Protein AF-A0A7C4QAQ0-F1 (afdb_monomer_lite)

pLDDT: mean 83.39, std 8.33, range [44.12, 93.44]

Radius of gyration: 30.89 Å; chains: 1; bounding box: 73×24×88 Å

Sequence (152 aa):
MPNNKNKKSVIIISFILIFLCVFLTFITRENKFFHIWYQALIIPIILLSVFISIKDIIIIIMVISGIVWAMGFMEKITNIYQLFFETIIIIISTISLGWYELSFKKEKEQIEIVIDYKKKQIEEIKNRIDNLNIESNLLLEEIKTIRKELTN

Structure (mmCIF, N/CA/C/O backbone):
data_AF-A0A7C4QAQ0-F1
#
_entry.id   AF-A0A7C4QAQ0-F1
#
loop_
_atom_site.group_PDB
_atom_site.id
_atom_site.type_symbol
_atom_site.label_atom_id
_atom_site.label_alt_id
_atom_site.label_comp_id
_atom_site.label_asym_id
_atom_site.label_entity_id
_atom_site.label_seq_id
_atom_site.pdbx_PDB_ins_code
_atom_site.Cartn_x
_atom_site.Cartn_y
_atom_site.Cartn_z
_atom_site.occupancy
_atom_site.B_iso_or_equiv
_atom_site.auth_seq_id
_atom_site.auth_comp_id
_atom_site.auth_asym_id
_atom_site.auth_atom_id
_atom_site.pdbx_PDB_model_num
ATOM 1 N N . MET A 1 1 ? -12.908 1.135 10.645 1.00 44.12 1 MET A N 1
ATOM 2 C CA . MET A 1 1 ? -12.531 0.009 9.760 1.00 44.12 1 MET A CA 1
ATOM 3 C C . MET A 1 1 ? -12.986 0.338 8.347 1.00 44.12 1 MET A C 1
ATOM 5 O O . MET A 1 1 ? -14.177 0.588 8.189 1.00 44.12 1 MET A O 1
ATOM 9 N N . PRO A 1 2 ? -12.106 0.400 7.332 1.00 48.50 2 PRO A N 1
ATOM 10 C CA . PRO A 1 2 ? -12.572 0.507 5.954 1.00 48.50 2 PRO A CA 1
ATOM 11 C C . PRO A 1 2 ? -13.451 -0.711 5.640 1.00 48.50 2 PRO A C 1
ATOM 13 O O . PRO A 1 2 ? -13.065 -1.848 5.908 1.00 48.50 2 PRO A O 1
ATOM 16 N N . ASN A 1 3 ? -14.659 -0.461 5.135 1.00 59.69 3 ASN A N 1
ATOM 17 C CA . ASN A 1 3 ? -15.622 -1.494 4.764 1.00 59.69 3 ASN A CA 1
ATOM 18 C C . ASN A 1 3 ? -14.951 -2.502 3.808 1.00 59.69 3 ASN A C 1
ATOM 20 O O . ASN A 1 3 ? -14.219 -2.095 2.905 1.00 59.69 3 ASN A O 1
ATOM 24 N N . ASN A 1 4 ? -15.177 -3.807 3.983 1.00 68.44 4 ASN A N 1
ATOM 25 C CA . ASN A 1 4 ? -14.453 -4.856 3.245 1.00 68.44 4 ASN A CA 1
ATOM 26 C C . ASN A 1 4 ? -14.631 -4.726 1.712 1.00 68.44 4 ASN A C 1
ATOM 28 O O . ASN A 1 4 ? -13.751 -5.088 0.931 1.00 68.44 4 ASN A O 1
ATOM 32 N N . LYS A 1 5 ? -15.749 -4.119 1.280 1.00 70.56 5 LYS A N 1
ATOM 33 C CA . LYS A 1 5 ? -15.996 -3.712 -0.114 1.00 70.56 5 LYS A CA 1
ATOM 34 C C . LYS A 1 5 ? -15.038 -2.612 -0.590 1.00 70.56 5 LYS A C 1
ATOM 36 O O . LYS A 1 5 ? -14.450 -2.751 -1.656 1.00 70.56 5 LYS A O 1
ATOM 41 N N . ASN A 1 6 ? -14.813 -1.577 0.219 1.00 76.69 6 ASN A N 1
ATOM 42 C CA . ASN A 1 6 ? -13.917 -0.465 -0.115 1.00 76.69 6 ASN A CA 1
ATOM 43 C C . ASN A 1 6 ? -12.464 -0.945 -0.231 1.00 76.69 6 ASN A C 1
ATOM 45 O O . ASN A 1 6 ? -11.762 -0.533 -1.147 1.00 76.69 6 ASN A O 1
ATOM 49 N N . LYS A 1 7 ? -12.037 -1.876 0.636 1.00 79.81 7 LYS A N 1
ATOM 50 C CA . LYS A 1 7 ? -10.705 -2.499 0.553 1.00 79.81 7 LYS A CA 1
ATOM 51 C C . LYS A 1 7 ? -10.488 -3.205 -0.791 1.00 79.81 7 LYS A C 1
ATOM 53 O O . LYS A 1 7 ? -9.471 -2.975 -1.439 1.00 79.81 7 LYS A O 1
ATOM 58 N N . LYS A 1 8 ? -11.439 -4.042 -1.227 1.00 84.75 8 LYS A N 1
ATOM 59 C CA . LYS A 1 8 ? -11.341 -4.745 -2.520 1.00 84.75 8 LYS A CA 1
ATOM 60 C C . LYS A 1 8 ? -11.298 -3.773 -3.699 1.00 84.75 8 LYS A C 1
ATOM 62 O O . LYS A 1 8 ? -10.458 -3.943 -4.575 1.00 84.75 8 LYS A O 1
ATOM 67 N N . SER A 1 9 ? -12.151 -2.749 -3.698 1.00 85.38 9 SER A N 1
ATOM 68 C CA . SER A 1 9 ? -12.172 -1.753 -4.774 1.00 85.38 9 SER A CA 1
ATOM 69 C C . SER A 1 9 ? -10.849 -0.999 -4.891 1.00 85.38 9 SER A C 1
ATOM 71 O O . SER A 1 9 ? -10.343 -0.853 -5.998 1.00 85.38 9 SER A O 1
ATOM 73 N N . VAL A 1 10 ? -10.253 -0.571 -3.771 1.00 85.25 10 VAL A N 1
ATOM 74 C CA . VAL A 1 10 ? -8.971 0.153 -3.800 1.00 85.25 10 VAL A CA 1
ATOM 75 C C . VAL A 1 10 ? -7.845 -0.729 -4.333 1.00 85.25 10 VAL A C 1
ATOM 77 O O . VAL A 1 10 ? -7.089 -0.281 -5.186 1.00 85.25 10 VAL A O 1
ATOM 80 N N . ILE A 1 11 ? -7.776 -1.998 -3.917 1.00 86.69 11 ILE A N 1
ATOM 81 C CA . ILE A 1 11 ? -6.773 -2.941 -4.436 1.00 86.69 11 ILE A CA 1
ATOM 82 C C . ILE A 1 11 ? -6.906 -3.103 -5.959 1.00 86.69 11 ILE A C 1
ATOM 84 O O . ILE A 1 11 ? -5.909 -3.017 -6.672 1.00 86.69 11 ILE A O 1
ATOM 88 N N . ILE A 1 12 ? -8.129 -3.295 -6.467 1.00 88.44 12 ILE A N 1
ATOM 89 C CA . ILE A 1 12 ? -8.384 -3.446 -7.910 1.00 88.44 12 ILE A CA 1
ATOM 90 C C . ILE A 1 12 ? -7.965 -2.186 -8.675 1.00 88.44 12 ILE A C 1
ATOM 92 O O . ILE A 1 12 ? -7.264 -2.283 -9.680 1.00 88.44 12 ILE A O 1
ATOM 96 N N . ILE A 1 13 ? -8.352 -1.005 -8.185 1.00 90.12 13 ILE A N 1
ATOM 97 C CA . ILE A 1 13 ? -7.993 0.278 -8.803 1.00 90.12 13 ILE A CA 1
ATOM 98 C C . ILE A 1 13 ? -6.471 0.451 -8.839 1.00 90.12 13 ILE A C 1
ATOM 100 O O . ILE A 1 13 ? -5.933 0.844 -9.872 1.00 90.12 13 ILE A O 1
ATOM 104 N N . SER A 1 14 ? -5.761 0.104 -7.763 1.00 89.56 14 SER A N 1
ATOM 105 C CA . SER A 1 14 ? -4.299 0.180 -7.733 1.00 89.56 14 SER A CA 1
ATOM 106 C C . SER A 1 14 ? -3.640 -0.733 -8.767 1.00 89.56 14 SER A C 1
ATOM 108 O O . SER A 1 14 ? -2.698 -0.306 -9.428 1.00 89.56 14 SER A O 1
ATOM 110 N N . PHE A 1 15 ? -4.142 -1.956 -8.968 1.00 89.25 15 PHE A N 1
ATOM 111 C CA . PHE A 1 15 ? -3.626 -2.839 -10.020 1.00 89.25 15 PHE A CA 1
ATOM 112 C C . PHE A 1 15 ? -3.899 -2.301 -11.429 1.00 89.25 15 PHE A C 1
ATOM 114 O O . PHE A 1 15 ? -3.023 -2.381 -12.290 1.00 89.25 15 PHE A O 1
ATOM 121 N N . ILE A 1 16 ? -5.071 -1.701 -11.660 1.00 92.25 16 ILE A N 1
ATOM 122 C CA . ILE A 1 16 ? -5.386 -1.032 -12.932 1.00 92.25 16 ILE A CA 1
ATOM 123 C C . ILE A 1 16 ? -4.419 0.134 -13.176 1.00 92.25 16 ILE A C 1
ATOM 125 O O . ILE A 1 16 ? -3.893 0.276 -14.278 1.00 92.25 16 ILE A O 1
ATOM 129 N N . LEU A 1 17 ? -4.143 0.942 -12.149 1.00 92.06 17 LEU A N 1
ATOM 130 C CA . LEU A 1 17 ? -3.196 2.055 -12.233 1.00 92.06 17 LEU A CA 1
ATOM 131 C C . LEU A 1 17 ? -1.765 1.579 -12.501 1.00 92.06 17 LEU A C 1
ATOM 133 O O . LEU A 1 17 ? -1.081 2.184 -13.323 1.00 92.06 17 LEU A O 1
ATOM 137 N N . ILE A 1 18 ? -1.325 0.488 -11.866 1.00 90.62 18 ILE A N 1
ATOM 138 C CA . ILE A 1 18 ? -0.025 -0.139 -12.149 1.00 90.62 18 ILE A CA 1
ATOM 139 C C . ILE A 1 18 ? 0.063 -0.530 -13.619 1.00 90.62 18 ILE A C 1
ATOM 141 O O . ILE A 1 18 ? 1.015 -0.152 -14.300 1.00 90.62 18 ILE A O 1
ATOM 145 N N . PHE A 1 19 ? -0.940 -1.258 -14.114 1.00 90.31 19 PHE A N 1
ATOM 146 C CA . PHE A 1 19 ? -0.974 -1.689 -15.506 1.00 90.31 19 PHE A CA 1
ATOM 147 C C . PHE A 1 19 ? -0.919 -0.490 -16.459 1.00 90.31 19 PHE A C 1
ATOM 149 O O . PHE A 1 19 ? -0.131 -0.487 -17.402 1.00 90.31 19 PHE A O 1
ATOM 156 N N . LEU A 1 20 ? -1.693 0.559 -16.171 1.00 91.44 20 LEU A N 1
ATOM 157 C CA . LEU A 1 20 ? -1.705 1.790 -16.953 1.00 91.44 20 LEU A CA 1
ATOM 158 C C . LEU A 1 20 ? -0.336 2.487 -16.957 1.00 91.44 20 LEU A C 1
ATOM 160 O O . LEU A 1 20 ? 0.118 2.908 -18.015 1.00 91.44 20 LEU A O 1
ATOM 164 N N . CYS A 1 21 ? 0.342 2.580 -15.812 1.00 90.25 21 CYS A N 1
ATOM 165 C CA . CYS A 1 21 ? 1.668 3.197 -15.710 1.00 90.25 21 CYS A CA 1
ATOM 166 C C . CYS A 1 21 ? 2.713 2.434 -16.535 1.00 90.25 21 CYS A C 1
ATOM 168 O O . CYS A 1 21 ? 3.471 3.040 -17.293 1.00 90.25 21 CYS A O 1
ATOM 170 N N . VAL A 1 22 ? 2.720 1.100 -16.449 1.00 88.00 22 VAL A N 1
ATOM 171 C CA . VAL A 1 22 ? 3.626 0.246 -17.237 1.00 88.00 22 VAL A CA 1
ATOM 172 C C . VAL A 1 22 ? 3.320 0.356 -18.733 1.00 88.00 22 VAL A C 1
ATOM 174 O O . VAL A 1 22 ? 4.228 0.514 -19.546 1.00 88.00 22 VAL A O 1
ATOM 177 N N . PHE A 1 23 ? 2.041 0.339 -19.105 1.00 88.81 23 PHE A N 1
ATOM 178 C CA . PHE A 1 23 ? 1.607 0.475 -20.494 1.00 88.81 23 PHE A CA 1
ATOM 179 C C . PHE A 1 23 ? 1.953 1.846 -21.088 1.00 88.81 23 PHE A C 1
ATOM 181 O O . PHE A 1 23 ? 2.429 1.935 -22.219 1.00 88.81 23 PHE A O 1
ATOM 188 N N . LEU A 1 24 ? 1.765 2.924 -20.325 1.00 87.31 24 LEU A N 1
ATOM 189 C CA . LEU A 1 24 ? 2.147 4.267 -20.755 1.00 87.31 24 LEU A CA 1
ATOM 190 C C . LEU A 1 24 ? 3.662 4.390 -20.893 1.00 87.31 24 LEU A C 1
ATOM 192 O O . LEU A 1 24 ? 4.111 4.922 -21.903 1.00 87.31 24 LEU A O 1
ATOM 196 N N . THR A 1 25 ? 4.434 3.812 -19.966 1.00 85.69 25 THR A N 1
ATOM 197 C CA . THR A 1 25 ? 5.904 3.744 -20.067 1.00 85.69 25 THR A CA 1
ATOM 198 C C . THR A 1 25 ? 6.348 3.088 -21.378 1.00 85.69 25 THR A C 1
ATOM 200 O O . THR A 1 25 ? 7.302 3.545 -21.996 1.00 85.69 25 THR A O 1
ATOM 203 N N . PHE A 1 26 ? 5.619 2.076 -21.855 1.00 83.25 26 PHE A N 1
ATOM 204 C CA . PHE A 1 26 ? 5.906 1.409 -23.127 1.00 83.25 26 PHE A CA 1
ATOM 205 C C . PHE A 1 26 ? 5.590 2.257 -24.375 1.00 83.25 26 PHE A C 1
ATOM 207 O O . PHE A 1 26 ? 6.292 2.163 -25.381 1.00 83.25 26 PHE A O 1
ATOM 214 N N . ILE A 1 27 ? 4.513 3.050 -24.351 1.00 85.00 27 ILE A N 1
ATOM 215 C CA . ILE A 1 27 ? 4.028 3.786 -25.535 1.00 85.00 27 ILE A CA 1
ATOM 216 C C . ILE A 1 27 ? 4.658 5.171 -25.657 1.00 85.00 27 ILE A C 1
ATOM 218 O O . ILE A 1 27 ? 4.880 5.665 -26.769 1.00 85.00 27 ILE A O 1
ATOM 222 N N . THR A 1 28 ? 4.884 5.852 -24.536 1.00 82.50 28 THR A N 1
ATOM 223 C CA . THR A 1 28 ? 5.317 7.246 -24.576 1.00 82.50 28 THR A CA 1
ATOM 224 C C . THR A 1 28 ? 6.759 7.381 -25.028 1.00 82.50 28 THR A C 1
ATOM 226 O O . THR A 1 28 ? 7.644 6.662 -24.582 1.00 82.50 28 THR A O 1
ATOM 229 N N . ARG A 1 29 ? 7.001 8.361 -25.905 1.00 73.00 29 ARG A N 1
ATOM 230 C CA . ARG A 1 29 ? 8.351 8.687 -26.368 1.00 73.00 29 ARG A CA 1
ATOM 231 C C . ARG A 1 29 ? 9.156 9.304 -25.230 1.00 73.00 29 ARG A C 1
ATOM 233 O O . ARG A 1 29 ? 8.844 10.406 -24.771 1.00 73.00 29 ARG A O 1
ATOM 240 N N . GLU A 1 30 ? 10.228 8.620 -24.864 1.00 71.38 30 GLU A N 1
ATOM 241 C CA . GLU A 1 30 ? 11.137 8.988 -23.781 1.00 71.38 30 GLU A CA 1
ATOM 242 C C . GLU A 1 30 ? 11.703 10.409 -23.932 1.00 71.38 30 GLU A C 1
ATOM 244 O O . GLU A 1 30 ? 11.725 11.169 -22.973 1.00 71.38 30 GLU A O 1
ATOM 249 N N . ASN A 1 31 ? 12.013 10.841 -25.159 1.00 69.75 31 ASN A N 1
ATOM 250 C CA . ASN A 1 31 ? 12.585 12.168 -25.437 1.00 69.75 31 ASN A CA 1
ATOM 251 C C . ASN A 1 31 ? 11.731 13.358 -24.957 1.00 69.75 31 ASN A C 1
ATOM 253 O O . ASN A 1 31 ? 12.237 14.474 -24.890 1.00 69.75 31 ASN A O 1
ATOM 257 N N . LYS A 1 32 ? 10.430 13.160 -24.694 1.00 70.62 32 LYS A N 1
ATOM 258 C CA . LYS A 1 32 ? 9.527 14.223 -24.216 1.00 70.62 32 LYS A CA 1
ATOM 259 C C . LYS A 1 32 ? 9.106 14.064 -22.759 1.00 70.62 32 LYS A C 1
ATOM 261 O O . LYS A 1 32 ? 8.841 15.067 -22.109 1.00 70.62 32 LYS A O 1
ATOM 266 N N . PHE A 1 33 ? 8.993 12.830 -22.275 1.00 69.19 33 PHE A N 1
ATOM 267 C CA . PHE A 1 33 ? 8.376 12.534 -20.979 1.00 69.19 33 PHE A CA 1
ATOM 268 C C . PHE A 1 33 ? 9.287 11.741 -20.035 1.00 69.19 33 PHE A C 1
ATOM 270 O O . PHE A 1 33 ? 8.872 11.449 -18.913 1.00 69.19 33 PHE A O 1
ATOM 277 N N . PHE A 1 34 ? 10.516 11.420 -20.462 1.00 76.56 34 PHE A N 1
ATOM 278 C CA . PHE A 1 34 ? 11.452 10.554 -19.743 1.00 76.56 34 PHE A CA 1
ATOM 279 C C . PHE A 1 34 ? 10.712 9.320 -19.190 1.00 76.56 34 PHE A C 1
ATOM 281 O O . PHE A 1 34 ? 9.856 8.755 -19.873 1.00 76.56 34 PHE A O 1
ATOM 288 N N . HIS A 1 35 ? 10.982 8.929 -17.947 1.00 81.44 35 HIS A N 1
ATOM 289 C CA . HIS A 1 35 ? 10.336 7.802 -17.277 1.00 81.44 35 HIS A CA 1
ATOM 290 C C . HIS A 1 35 ? 9.253 8.245 -16.284 1.00 81.44 35 HIS A C 1
ATOM 292 O O . HIS A 1 35 ? 9.022 7.585 -15.272 1.00 81.44 35 HIS A O 1
ATOM 298 N N . ILE A 1 36 ? 8.565 9.364 -16.535 1.00 82.25 36 ILE A N 1
ATOM 299 C CA . ILE A 1 36 ? 7.607 9.916 -15.562 1.00 82.25 36 ILE A CA 1
ATOM 300 C C . ILE A 1 36 ? 6.492 8.928 -15.189 1.00 82.25 36 ILE A C 1
ATOM 302 O O . ILE A 1 36 ? 6.059 8.875 -14.041 1.00 82.25 36 ILE A O 1
ATOM 306 N N . TRP A 1 37 ? 6.072 8.085 -16.135 1.00 85.50 37 TRP A N 1
ATOM 307 C CA . TRP A 1 37 ? 5.062 7.051 -15.905 1.00 85.50 37 TRP A CA 1
ATOM 308 C C . TRP A 1 37 ? 5.578 5.891 -15.052 1.00 85.50 37 TRP A C 1
ATOM 310 O O . TRP A 1 37 ? 4.808 5.308 -14.293 1.00 85.50 37 TRP A O 1
ATOM 320 N N . TYR A 1 38 ? 6.878 5.605 -15.105 1.00 84.69 38 TYR A N 1
ATOM 321 C CA . TYR A 1 38 ? 7.515 4.656 -14.198 1.00 84.69 38 TYR A CA 1
ATOM 322 C C . TYR A 1 38 ? 7.572 5.224 -12.777 1.00 84.69 38 TYR A C 1
ATOM 324 O O . TYR A 1 38 ? 7.205 4.547 -11.822 1.00 84.69 38 TYR A O 1
ATOM 332 N N . GLN A 1 39 ? 7.921 6.503 -12.629 1.00 83.50 39 GLN A N 1
ATOM 333 C CA . GLN A 1 39 ? 7.908 7.180 -11.329 1.00 83.50 39 GLN A CA 1
ATOM 334 C C . GLN A 1 39 ? 6.487 7.288 -10.746 1.00 83.50 39 GLN A C 1
ATOM 336 O O . GLN A 1 39 ? 6.294 7.155 -9.536 1.00 83.50 39 GLN A O 1
ATOM 341 N N . ALA A 1 40 ? 5.469 7.449 -11.598 1.00 86.50 40 ALA A N 1
ATOM 342 C CA . ALA A 1 40 ? 4.067 7.489 -11.188 1.00 86.50 40 ALA A CA 1
ATOM 343 C C . ALA A 1 40 ? 3.587 6.193 -10.505 1.00 86.50 40 ALA A C 1
ATOM 345 O O . ALA A 1 40 ? 2.587 6.237 -9.787 1.00 86.50 40 ALA A O 1
ATOM 346 N N . LEU A 1 41 ? 4.315 5.071 -10.637 1.00 85.94 41 LEU A N 1
ATOM 347 C CA . LEU A 1 41 ? 4.038 3.826 -9.908 1.00 85.94 41 LEU A CA 1
ATOM 348 C C . LEU A 1 41 ? 4.096 3.990 -8.387 1.00 85.94 41 LEU A C 1
ATOM 350 O O . LEU A 1 41 ? 3.450 3.223 -7.674 1.00 85.94 41 LEU A O 1
ATOM 354 N N . ILE A 1 42 ? 4.802 5.001 -7.877 1.00 82.06 42 ILE A N 1
ATOM 355 C CA . ILE A 1 42 ? 4.855 5.296 -6.440 1.00 82.06 42 ILE A CA 1
ATOM 356 C C . ILE A 1 42 ? 3.441 5.498 -5.866 1.00 82.06 42 ILE A C 1
ATOM 358 O O . ILE A 1 42 ? 3.157 5.049 -4.757 1.00 82.06 42 ILE A O 1
ATOM 362 N N . ILE A 1 43 ? 2.523 6.096 -6.630 1.00 84.19 43 ILE A N 1
ATOM 363 C CA . ILE A 1 43 ? 1.149 6.374 -6.186 1.00 84.19 43 ILE A CA 1
ATOM 364 C C . ILE A 1 43 ? 0.363 5.077 -5.906 1.00 84.19 43 ILE A C 1
ATOM 366 O O . ILE A 1 43 ? -0.105 4.901 -4.776 1.00 84.19 43 ILE A O 1
ATOM 370 N N . PRO A 1 44 ? 0.202 4.138 -6.863 1.00 86.25 44 PRO A N 1
ATOM 371 C CA . PRO A 1 44 ? -0.481 2.881 -6.584 1.00 86.25 44 PRO A CA 1
ATOM 372 C C . PRO A 1 44 ? 0.270 1.990 -5.583 1.00 86.25 44 PRO A C 1
ATOM 374 O O . PRO A 1 44 ? -0.385 1.231 -4.868 1.00 86.25 44 PRO A O 1
ATOM 377 N N . ILE A 1 45 ? 1.601 2.104 -5.467 1.00 83.94 45 ILE A N 1
ATOM 378 C CA . ILE A 1 45 ? 2.393 1.407 -4.437 1.00 83.94 45 ILE A CA 1
ATOM 379 C C . ILE A 1 45 ? 2.008 1.884 -3.031 1.00 83.94 45 ILE A C 1
ATOM 381 O O . ILE A 1 45 ? 1.711 1.053 -2.174 1.00 83.94 45 ILE A O 1
ATOM 385 N N . ILE A 1 46 ? 1.944 3.201 -2.805 1.00 81.25 46 ILE A N 1
ATOM 386 C CA . ILE A 1 46 ? 1.509 3.783 -1.523 1.00 81.25 46 ILE A CA 1
ATOM 387 C C . ILE A 1 46 ? 0.069 3.367 -1.203 1.00 81.25 46 ILE A C 1
ATOM 389 O O . ILE A 1 46 ? -0.261 3.041 -0.064 1.00 81.25 46 ILE A O 1
ATOM 393 N N . LEU A 1 47 ? -0.810 3.339 -2.207 1.00 83.19 47 LEU A N 1
ATOM 394 C CA . LEU A 1 47 ? -2.179 2.860 -2.016 1.00 83.19 47 LEU A CA 1
ATOM 395 C C . LEU A 1 47 ? -2.209 1.385 -1.595 1.00 83.19 47 LEU A C 1
ATOM 397 O O . LEU A 1 47 ? -2.964 1.030 -0.694 1.00 83.19 47 LEU A O 1
ATOM 401 N N . LEU A 1 48 ? -1.392 0.522 -2.208 1.00 83.88 48 LEU A N 1
ATOM 402 C CA . LEU A 1 48 ? -1.323 -0.902 -1.860 1.00 83.88 48 LEU A CA 1
ATOM 403 C C . LEU A 1 48 ? -0.691 -1.147 -0.484 1.00 83.88 48 LEU A C 1
ATOM 405 O O . LEU A 1 48 ? -1.145 -2.059 0.211 1.00 83.88 48 LEU A O 1
ATOM 409 N N . SER A 1 49 ? 0.268 -0.317 -0.050 1.00 79.94 49 SER A N 1
ATOM 410 C CA . SER A 1 49 ? 0.935 -0.434 1.263 1.00 79.94 49 SER A CA 1
ATOM 411 C C . SER A 1 49 ? 0.028 -0.265 2.460 1.00 79.94 49 SER A C 1
ATOM 413 O O . SER A 1 49 ? 0.364 -0.704 3.550 1.00 79.94 49 SER A O 1
ATOM 415 N N . VAL A 1 50 ? -1.161 0.295 2.267 1.00 78.25 50 VAL A N 1
ATOM 416 C CA . VAL A 1 50 ? -2.162 0.385 3.334 1.00 78.25 50 VAL A CA 1
ATOM 417 C C . VAL A 1 50 ? -2.941 -0.928 3.508 1.00 78.25 50 VAL A C 1
ATOM 419 O O . VAL A 1 50 ? -3.511 -1.179 4.572 1.00 78.25 50 VAL A O 1
ATOM 422 N N . PHE A 1 51 ? -3.010 -1.779 2.479 1.00 80.25 51 PHE A N 1
ATOM 423 C CA . PHE A 1 51 ? -3.958 -2.903 2.436 1.00 80.25 51 PHE A CA 1
ATOM 424 C C . PHE A 1 51 ? -3.325 -4.290 2.318 1.00 80.25 51 PHE A C 1
ATOM 426 O O . PHE A 1 51 ? -4.005 -5.275 2.645 1.00 80.25 51 PHE A O 1
ATOM 433 N N . ILE A 1 52 ? -2.082 -4.366 1.842 1.00 81.38 52 ILE A N 1
ATOM 434 C CA . ILE A 1 52 ? -1.335 -5.596 1.559 1.00 81.38 52 ILE A CA 1
ATOM 435 C C . ILE A 1 52 ? -0.036 -5.601 2.375 1.00 81.38 52 ILE A C 1
ATOM 437 O O . ILE A 1 52 ? 0.442 -4.550 2.788 1.00 81.38 52 ILE A O 1
ATOM 441 N N . SER A 1 53 ? 0.525 -6.784 2.643 1.00 81.81 53 SER A N 1
ATOM 442 C CA . SER A 1 53 ? 1.805 -6.887 3.338 1.00 81.81 53 SER A CA 1
ATOM 443 C C . SER A 1 53 ? 2.941 -6.252 2.529 1.00 81.81 53 SER A C 1
ATOM 445 O O . SER A 1 53 ? 3.005 -6.379 1.304 1.00 81.81 53 SER A O 1
ATOM 447 N N . ILE A 1 54 ? 3.889 -5.620 3.226 1.00 80.06 54 ILE A N 1
ATOM 448 C CA . ILE A 1 54 ? 5.046 -4.992 2.580 1.00 80.06 54 ILE A CA 1
ATOM 449 C C . ILE A 1 54 ? 5.872 -5.974 1.738 1.00 80.06 54 ILE A C 1
ATOM 451 O O . ILE A 1 54 ? 6.422 -5.593 0.708 1.00 80.06 54 ILE A O 1
ATOM 455 N N . LYS A 1 55 ? 5.927 -7.254 2.136 1.00 82.69 55 LYS A N 1
ATOM 456 C CA . LYS A 1 55 ? 6.641 -8.297 1.387 1.00 82.69 55 LYS A CA 1
ATOM 457 C C . LYS A 1 55 ? 6.045 -8.473 -0.006 1.00 82.69 55 LYS A C 1
ATOM 459 O O . LYS A 1 55 ? 6.787 -8.485 -0.982 1.00 82.69 55 LYS A O 1
ATOM 464 N N . ASP A 1 56 ? 4.720 -8.545 -0.096 1.00 85.19 56 ASP A N 1
ATOM 465 C CA . ASP A 1 56 ? 4.030 -8.705 -1.377 1.00 85.19 56 ASP A CA 1
ATOM 466 C C . ASP A 1 56 ? 4.212 -7.463 -2.257 1.00 85.19 56 ASP A C 1
ATOM 468 O O . ASP A 1 56 ? 4.347 -7.573 -3.470 1.00 85.19 56 ASP A O 1
ATOM 472 N N . ILE A 1 57 ? 4.275 -6.275 -1.653 1.00 84.62 57 ILE A N 1
ATOM 473 C CA . ILE A 1 57 ? 4.487 -5.016 -2.380 1.00 84.62 57 ILE A CA 1
ATOM 474 C C . ILE A 1 57 ? 5.896 -4.943 -2.954 1.00 84.62 57 ILE A C 1
ATOM 476 O O . ILE A 1 57 ? 6.053 -4.582 -4.117 1.00 84.62 57 ILE A O 1
ATOM 480 N N . ILE A 1 58 ? 6.911 -5.340 -2.183 1.00 85.00 58 ILE A N 1
ATOM 481 C CA . ILE A 1 58 ? 8.286 -5.446 -2.683 1.00 85.00 58 ILE A CA 1
ATOM 482 C C . ILE A 1 58 ? 8.337 -6.424 -3.862 1.00 85.00 58 ILE A C 1
ATOM 484 O O . ILE A 1 58 ? 8.929 -6.097 -4.887 1.00 85.00 58 ILE A O 1
ATOM 488 N N . ILE A 1 59 ? 7.668 -7.580 -3.762 1.00 87.06 59 ILE A N 1
ATOM 489 C CA . ILE A 1 59 ? 7.581 -8.549 -4.865 1.00 87.06 59 ILE A CA 1
ATOM 490 C C . ILE A 1 59 ? 6.932 -7.910 -6.100 1.00 87.06 59 ILE A C 1
ATOM 492 O O . ILE A 1 59 ? 7.484 -8.007 -7.194 1.00 87.06 59 ILE A O 1
ATOM 496 N N . ILE A 1 60 ? 5.798 -7.222 -5.937 1.00 88.25 60 ILE A N 1
ATOM 497 C CA . ILE A 1 60 ? 5.098 -6.536 -7.034 1.00 88.25 60 ILE A CA 1
ATOM 498 C C . ILE A 1 60 ? 6.024 -5.524 -7.718 1.00 88.25 60 ILE A C 1
ATOM 500 O O . ILE A 1 60 ? 6.113 -5.511 -8.944 1.00 88.25 60 ILE A O 1
ATOM 504 N N . ILE A 1 61 ? 6.749 -4.714 -6.947 1.00 88.44 61 ILE A N 1
ATOM 505 C CA . ILE A 1 61 ? 7.693 -3.728 -7.485 1.00 88.44 61 ILE A CA 1
ATOM 506 C C . ILE A 1 61 ? 8.824 -4.409 -8.236 1.00 88.44 61 ILE A C 1
ATOM 508 O O . ILE A 1 61 ? 9.107 -4.014 -9.358 1.00 88.44 61 ILE A O 1
ATOM 512 N N . MET A 1 62 ? 9.432 -5.453 -7.669 1.00 87.25 62 MET A N 1
ATOM 513 C CA . MET A 1 62 ? 10.501 -6.189 -8.346 1.00 87.25 62 MET A CA 1
ATOM 514 C C . MET A 1 62 ? 10.031 -6.766 -9.685 1.00 87.25 62 MET A C 1
ATOM 516 O O . MET A 1 62 ? 10.756 -6.679 -10.675 1.00 87.25 62 MET A O 1
ATOM 520 N N . VAL A 1 63 ? 8.806 -7.300 -9.743 1.00 90.00 63 VAL A N 1
ATOM 521 C CA . VAL A 1 63 ? 8.209 -7.807 -10.987 1.00 90.00 63 VAL A CA 1
ATOM 522 C C . VAL A 1 63 ? 7.983 -6.675 -11.993 1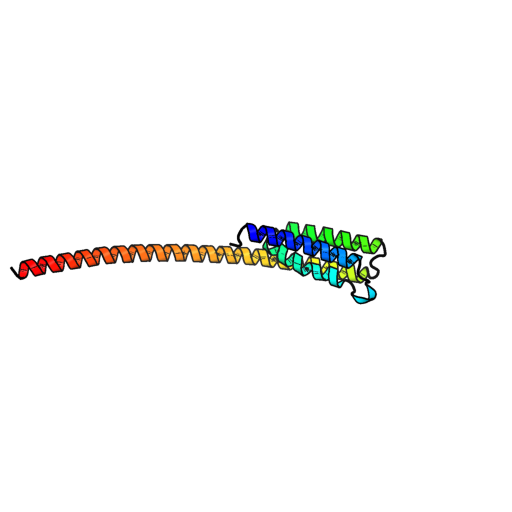.00 90.00 63 VAL A C 1
ATOM 524 O O . VAL A 1 63 ? 8.368 -6.811 -13.153 1.00 90.00 63 VAL A O 1
ATOM 527 N N . ILE A 1 64 ? 7.410 -5.544 -11.569 1.00 89.06 64 ILE A N 1
ATOM 528 C CA . ILE A 1 64 ? 7.161 -4.394 -12.453 1.00 89.06 64 ILE A CA 1
ATOM 529 C C . ILE A 1 64 ? 8.474 -3.801 -12.969 1.00 89.06 64 ILE A C 1
ATOM 531 O O . ILE A 1 64 ? 8.612 -3.573 -14.168 1.00 89.06 64 ILE A O 1
ATOM 535 N N . SER A 1 65 ? 9.451 -3.586 -12.091 1.00 88.44 65 SER A N 1
ATOM 536 C CA . SER A 1 65 ? 10.782 -3.116 -12.468 1.00 88.44 65 SER A CA 1
ATOM 537 C C . SER A 1 65 ? 11.440 -4.079 -13.452 1.00 88.44 65 SER A C 1
ATOM 539 O O . SER A 1 65 ? 11.995 -3.625 -14.445 1.00 88.44 65 SER A O 1
ATOM 541 N N . GLY A 1 66 ? 11.302 -5.396 -13.257 1.00 88.12 66 GLY A N 1
ATOM 542 C CA . GLY A 1 66 ? 11.763 -6.402 -14.217 1.00 88.12 66 GLY A CA 1
ATOM 543 C C . GLY A 1 66 ? 11.112 -6.265 -15.599 1.00 88.12 66 GLY A C 1
ATOM 544 O O . GLY A 1 66 ? 11.802 -6.344 -16.613 1.00 88.12 66 GLY A O 1
ATOM 545 N N . ILE A 1 67 ? 9.804 -5.990 -15.655 1.00 88.31 67 ILE A N 1
ATOM 546 C CA . ILE A 1 67 ? 9.078 -5.744 -16.913 1.00 88.31 67 ILE A CA 1
ATOM 547 C C . ILE A 1 67 ? 9.598 -4.481 -17.611 1.00 88.31 67 ILE A C 1
ATOM 549 O O . ILE A 1 67 ? 9.862 -4.508 -18.811 1.00 88.31 67 ILE A O 1
ATOM 553 N N . VAL A 1 68 ? 9.782 -3.383 -16.876 1.00 86.06 68 VAL A N 1
ATOM 554 C CA . VAL A 1 68 ? 10.289 -2.122 -17.445 1.00 86.06 68 VAL A CA 1
ATOM 555 C C . VAL A 1 68 ? 11.745 -2.272 -17.901 1.00 86.06 68 VAL A C 1
AT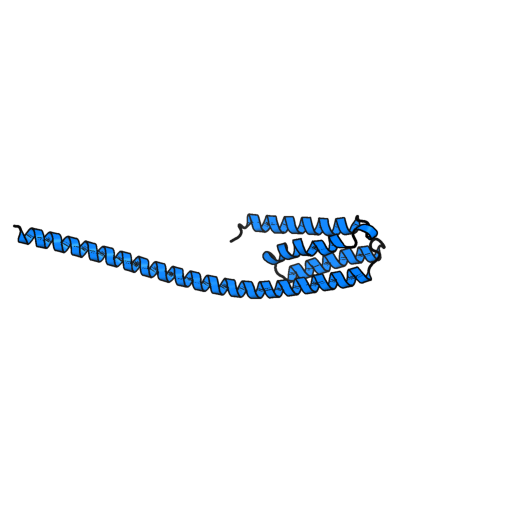OM 557 O O . VAL A 1 68 ? 12.127 -1.762 -18.950 1.00 86.06 68 VAL A O 1
ATOM 560 N N . TRP A 1 69 ? 12.549 -3.059 -17.189 1.00 86.62 69 TRP A N 1
ATOM 561 C CA . TRP A 1 69 ? 13.902 -3.418 -17.615 1.00 86.62 69 TRP A CA 1
ATOM 562 C C . TRP A 1 69 ? 13.923 -4.245 -18.898 1.00 86.62 69 TRP A C 1
ATOM 564 O O . TRP A 1 69 ? 14.733 -3.977 -19.784 1.00 86.62 69 TRP A O 1
ATOM 574 N N . ALA A 1 70 ? 13.008 -5.206 -19.043 1.00 87.38 70 ALA A N 1
ATOM 575 C CA . ALA A 1 70 ? 12.856 -5.952 -20.289 1.00 87.38 70 ALA A CA 1
ATOM 576 C C . ALA A 1 70 ? 12.546 -5.018 -21.473 1.00 87.38 70 ALA A C 1
ATOM 578 O O . ALA A 1 70 ? 13.074 -5.225 -22.562 1.00 87.38 70 ALA A O 1
ATOM 579 N N . MET A 1 71 ? 11.778 -3.941 -21.260 1.00 85.44 71 MET A N 1
ATOM 580 C CA . MET A 1 71 ? 11.549 -2.914 -22.288 1.00 85.44 71 MET A CA 1
ATOM 581 C C . MET A 1 71 ? 12.839 -2.172 -22.674 1.00 85.44 71 MET A C 1
ATOM 583 O O . MET A 1 71 ? 13.026 -1.861 -23.851 1.00 85.44 71 MET A O 1
ATOM 587 N N . GLY A 1 72 ? 13.744 -1.937 -21.719 1.00 81.12 72 GLY A N 1
ATOM 588 C CA . GLY A 1 72 ? 15.083 -1.399 -21.988 1.00 81.12 72 GLY A CA 1
ATOM 589 C C . GLY A 1 72 ? 15.924 -2.316 -22.879 1.00 81.12 72 GLY A C 1
ATOM 590 O O . GLY A 1 72 ? 16.511 -1.856 -23.853 1.00 81.12 72 GLY A O 1
ATOM 591 N N . PHE A 1 73 ? 15.908 -3.629 -22.627 1.00 81.31 73 PHE A N 1
ATOM 592 C CA . PHE A 1 73 ? 16.592 -4.607 -23.488 1.00 81.31 73 PHE A CA 1
ATOM 593 C C . PHE A 1 73 ? 15.981 -4.728 -24.892 1.00 81.31 73 PHE A C 1
ATOM 595 O O . PHE A 1 73 ? 16.683 -5.091 -25.829 1.00 81.31 73 PHE A O 1
ATOM 602 N N . MET A 1 74 ? 14.694 -4.411 -25.057 1.00 84.81 74 MET A N 1
ATOM 603 C CA . MET A 1 74 ? 14.016 -4.375 -26.361 1.00 84.81 74 MET A CA 1
ATOM 604 C C . MET A 1 74 ? 14.214 -3.047 -27.116 1.00 84.81 74 MET A C 1
ATOM 606 O O . MET A 1 74 ? 13.463 -2.769 -28.053 1.00 84.81 74 MET A O 1
ATOM 610 N N . GLU A 1 75 ? 15.162 -2.205 -26.685 1.00 77.88 75 GLU A N 1
ATOM 611 C CA . GLU A 1 75 ? 15.454 -0.876 -27.250 1.00 77.88 75 GLU A CA 1
ATOM 612 C C . GLU A 1 75 ? 14.248 0.085 -27.243 1.00 77.88 75 GLU A C 1
ATOM 614 O O . GLU A 1 75 ? 14.224 1.096 -27.947 1.00 77.88 75 GLU A O 1
ATOM 619 N N . LYS A 1 76 ? 13.217 -0.206 -26.437 1.00 78.56 76 LYS A N 1
ATOM 620 C CA . LYS A 1 76 ? 12.058 0.684 -26.259 1.00 78.56 76 LYS A CA 1
ATOM 621 C C . LYS A 1 76 ? 12.355 1.831 -25.302 1.00 78.56 76 LYS A C 1
ATOM 623 O O . LYS A 1 76 ? 11.703 2.867 -25.395 1.00 78.56 76 LYS A O 1
ATOM 628 N N . ILE A 1 77 ? 13.323 1.629 -24.412 1.00 77.06 77 ILE A N 1
ATOM 629 C CA . ILE A 1 77 ? 13.820 2.617 -23.460 1.00 77.06 77 ILE A CA 1
ATOM 630 C C . ILE A 1 77 ? 15.330 2.724 -23.663 1.00 77.06 77 ILE A C 1
ATOM 632 O O . ILE A 1 77 ? 16.041 1.722 -23.656 1.00 77.06 77 ILE A O 1
ATOM 636 N N . THR A 1 78 ? 15.807 3.941 -23.864 1.00 76.06 78 THR A N 1
ATOM 637 C CA . THR A 1 78 ? 17.181 4.267 -24.249 1.00 76.06 78 THR A CA 1
ATOM 638 C C . THR A 1 78 ? 18.043 4.683 -23.056 1.00 76.06 78 THR A C 1
ATOM 640 O O . THR A 1 78 ? 19.199 4.267 -22.978 1.00 76.06 78 THR A O 1
ATOM 643 N N . ASN A 1 79 ? 17.510 5.412 -22.065 1.00 81.69 79 ASN A N 1
ATOM 644 C CA . ASN A 1 79 ? 18.282 5.846 -20.892 1.00 81.69 79 ASN A CA 1
ATOM 645 C C . ASN A 1 79 ? 18.272 4.813 -19.752 1.00 81.69 79 ASN A C 1
ATOM 647 O O . ASN A 1 79 ? 17.791 5.064 -18.643 1.00 81.69 79 ASN A O 1
ATOM 651 N N . ILE A 1 80 ? 18.888 3.654 -19.997 1.00 78.38 80 ILE A N 1
ATOM 652 C CA . ILE A 1 80 ? 18.981 2.539 -19.033 1.00 78.38 80 ILE A CA 1
ATOM 653 C C . ILE A 1 80 ? 19.648 2.965 -17.709 1.00 78.38 80 ILE A C 1
ATOM 655 O O . ILE A 1 80 ? 19.212 2.560 -16.631 1.00 78.38 80 ILE A O 1
ATOM 659 N N . TYR A 1 81 ? 20.676 3.820 -17.758 1.00 80.06 81 TYR A N 1
ATOM 660 C CA . TYR A 1 81 ? 21.368 4.294 -16.551 1.00 80.06 81 TYR A CA 1
ATOM 661 C C . TYR A 1 81 ? 20.454 5.092 -15.617 1.00 80.06 81 TYR A C 1
ATOM 663 O O . TYR A 1 81 ? 20.495 4.904 -14.402 1.00 80.06 81 TYR A O 1
ATOM 671 N N . GLN A 1 82 ? 19.602 5.954 -16.175 1.00 82.19 82 GLN A N 1
ATOM 672 C CA . GLN A 1 82 ? 18.625 6.703 -15.389 1.00 82.19 82 GLN A CA 1
ATOM 673 C C . GLN A 1 82 ? 17.577 5.758 -14.789 1.00 82.19 82 GLN A C 1
ATOM 675 O O . GLN A 1 82 ? 17.262 5.864 -13.604 1.00 82.19 82 GLN A O 1
ATOM 680 N N . LEU A 1 83 ? 17.100 4.786 -15.575 1.00 82.81 83 LEU A N 1
ATOM 681 C CA . LEU A 1 83 ? 16.141 3.781 -15.119 1.00 82.81 83 LEU A CA 1
ATOM 682 C C . LEU A 1 83 ? 16.674 2.961 -13.927 1.00 82.81 83 LEU A C 1
ATOM 684 O O . LEU A 1 83 ? 15.917 2.626 -13.011 1.00 82.81 83 LEU A O 1
ATOM 688 N N . PHE A 1 84 ? 17.977 2.661 -13.895 1.00 81.75 84 PHE A N 1
ATOM 689 C CA . PHE A 1 84 ? 18.618 1.978 -12.765 1.00 81.75 84 PHE A CA 1
ATOM 690 C C . PHE A 1 84 ? 18.528 2.796 -11.471 1.00 81.75 84 PHE A C 1
ATOM 692 O O . PHE A 1 84 ? 18.075 2.276 -10.449 1.00 81.75 84 PHE A O 1
ATOM 699 N N . PHE A 1 85 ? 18.878 4.084 -11.518 1.00 83.75 85 PHE A N 1
ATOM 700 C CA . PHE A 1 85 ? 18.771 4.967 -10.353 1.00 83.75 85 PHE A CA 1
ATOM 701 C C . PHE A 1 85 ? 17.327 5.122 -9.870 1.00 83.75 85 PHE A C 1
ATOM 703 O O . PHE A 1 85 ? 17.064 5.022 -8.673 1.00 83.75 85 PHE A O 1
ATOM 710 N N . GLU A 1 86 ? 16.378 5.303 -10.787 1.00 83.62 86 GLU A N 1
ATOM 711 C CA . GLU A 1 86 ? 14.956 5.420 -10.445 1.00 83.62 86 GLU A CA 1
ATOM 712 C C . GLU A 1 86 ? 14.419 4.144 -9.788 1.00 83.62 86 GLU A C 1
ATOM 714 O O . GLU A 1 86 ? 13.678 4.208 -8.808 1.00 83.62 86 GLU A O 1
ATOM 719 N N . THR A 1 87 ? 14.852 2.977 -10.266 1.00 85.88 87 THR A N 1
ATOM 720 C CA . THR A 1 87 ? 14.485 1.685 -9.674 1.00 85.88 87 THR A CA 1
ATOM 721 C C . THR A 1 87 ? 15.005 1.558 -8.241 1.00 85.88 87 THR A C 1
ATOM 723 O O . THR A 1 87 ? 14.261 1.146 -7.352 1.00 85.88 87 THR A O 1
ATOM 726 N N . ILE A 1 88 ? 16.253 1.965 -7.988 1.00 86.12 88 ILE A N 1
ATOM 727 C CA . ILE A 1 88 ? 16.830 1.978 -6.635 1.00 86.12 88 ILE A CA 1
ATOM 728 C C . ILE A 1 88 ? 16.026 2.896 -5.711 1.00 86.12 88 ILE A C 1
ATOM 730 O O . ILE A 1 88 ? 15.692 2.498 -4.594 1.00 86.12 88 ILE A O 1
ATOM 734 N N . ILE A 1 89 ? 15.682 4.099 -6.179 1.00 85.88 89 ILE A N 1
ATOM 735 C CA . ILE A 1 89 ? 14.899 5.064 -5.399 1.00 85.88 89 ILE A CA 1
ATOM 736 C C . ILE A 1 89 ? 13.538 4.466 -5.022 1.00 85.88 89 ILE A C 1
ATOM 738 O O . ILE A 1 89 ? 13.176 4.489 -3.848 1.00 85.88 89 ILE A O 1
ATOM 742 N N . ILE A 1 90 ? 12.821 3.855 -5.971 1.00 85.75 90 ILE A N 1
ATOM 743 C CA . ILE A 1 90 ? 11.513 3.228 -5.716 1.00 85.75 90 ILE A CA 1
ATOM 744 C C . ILE A 1 90 ? 11.624 2.108 -4.669 1.00 85.75 90 ILE A C 1
ATOM 746 O O . ILE A 1 90 ? 10.786 2.017 -3.764 1.00 85.75 90 ILE A O 1
ATOM 750 N N . ILE A 1 91 ? 12.668 1.279 -4.742 1.00 84.75 91 ILE A N 1
ATOM 751 C CA . ILE A 1 91 ? 12.904 0.206 -3.767 1.00 84.75 91 ILE A CA 1
ATOM 752 C C . ILE A 1 91 ? 13.160 0.789 -2.369 1.00 84.75 91 ILE A C 1
ATOM 754 O O . ILE A 1 91 ? 12.519 0.365 -1.405 1.00 84.75 91 ILE A O 1
ATOM 758 N N . ILE A 1 92 ? 14.038 1.792 -2.246 1.00 85.56 92 ILE A N 1
ATOM 759 C CA . ILE A 1 92 ? 14.352 2.441 -0.960 1.00 85.56 92 ILE A CA 1
ATOM 760 C C . ILE A 1 92 ? 13.107 3.110 -0.362 1.00 85.56 92 ILE A C 1
ATOM 762 O O . ILE A 1 92 ? 12.836 2.964 0.836 1.00 85.56 92 ILE A O 1
ATOM 766 N N . SER A 1 93 ? 12.319 3.809 -1.181 1.00 82.69 93 SER A N 1
ATOM 767 C CA . SER A 1 93 ? 11.069 4.439 -0.743 1.00 82.69 93 SER A CA 1
ATOM 768 C C . SER A 1 93 ? 10.064 3.407 -0.235 1.00 82.69 93 SER A C 1
ATOM 770 O O . SER A 1 93 ? 9.422 3.626 0.790 1.00 82.69 93 SER A O 1
ATOM 772 N N . THR A 1 94 ? 9.972 2.251 -0.890 1.00 81.94 94 THR A N 1
ATOM 773 C CA . THR A 1 94 ? 9.074 1.168 -0.469 1.00 81.94 94 THR A CA 1
ATOM 774 C C . THR A 1 94 ? 9.504 0.561 0.859 1.00 81.94 94 THR A C 1
ATOM 776 O O . THR A 1 94 ? 8.677 0.368 1.746 1.00 81.94 94 THR A O 1
ATOM 779 N N . ILE A 1 95 ? 10.800 0.303 1.039 1.00 82.94 95 ILE A N 1
ATOM 780 C CA . ILE A 1 95 ? 11.327 -0.206 2.312 1.00 82.94 95 ILE A CA 1
ATOM 781 C C . ILE A 1 95 ? 11.041 0.791 3.443 1.00 82.94 95 ILE A C 1
ATOM 783 O O . ILE A 1 95 ? 10.575 0.393 4.512 1.00 82.94 95 ILE A O 1
ATOM 787 N N . SER A 1 96 ? 11.245 2.086 3.184 1.00 81.75 96 SER A N 1
ATOM 788 C CA . SER A 1 96 ? 10.945 3.156 4.143 1.00 81.75 96 SER A CA 1
ATOM 789 C C . SER A 1 96 ? 9.462 3.170 4.532 1.00 81.75 96 SER A C 1
ATOM 791 O O . SER A 1 96 ? 9.143 3.227 5.719 1.00 81.75 96 SER A O 1
ATOM 793 N N . LEU A 1 97 ? 8.546 3.034 3.563 1.00 80.88 97 LEU A N 1
ATOM 794 C CA . LEU A 1 97 ? 7.104 2.911 3.825 1.00 80.88 97 LEU A CA 1
ATOM 795 C C . LEU A 1 97 ? 6.774 1.685 4.686 1.00 80.88 97 LEU A C 1
ATOM 797 O O . LEU A 1 97 ? 5.953 1.775 5.598 1.00 80.88 97 LEU A O 1
ATOM 801 N N . GLY A 1 98 ? 7.454 0.562 4.452 1.00 75.69 98 GLY A N 1
ATOM 802 C CA . GLY A 1 98 ? 7.323 -0.646 5.265 1.00 75.69 98 GLY A CA 1
ATOM 803 C C . GLY A 1 98 ? 7.673 -0.446 6.733 1.00 75.69 98 GLY A C 1
ATOM 804 O O . GLY A 1 98 ? 6.978 -0.945 7.620 1.00 75.69 98 GLY A O 1
ATOM 805 N N . TRP A 1 99 ? 8.739 0.305 7.007 1.00 75.69 99 TRP A N 1
ATOM 806 C CA . TRP A 1 99 ? 9.105 0.672 8.374 1.00 75.69 99 TRP A CA 1
ATOM 807 C C . TRP A 1 99 ? 8.073 1.586 9.030 1.00 75.69 99 TRP A C 1
ATOM 809 O O . TRP A 1 99 ? 7.716 1.353 10.186 1.00 75.69 99 TRP A O 1
ATOM 819 N N . TYR A 1 100 ? 7.539 2.567 8.301 1.00 74.19 100 TYR A N 1
ATOM 820 C CA . TYR A 1 100 ? 6.452 3.406 8.811 1.00 74.19 100 TYR A CA 1
ATOM 821 C C . TYR A 1 100 ? 5.194 2.593 9.142 1.00 74.19 100 TYR A C 1
ATOM 823 O O . TYR A 1 100 ? 4.597 2.810 10.194 1.00 74.19 100 TYR A O 1
ATOM 831 N N . GLU A 1 101 ? 4.809 1.625 8.304 1.00 69.56 101 GLU A N 1
ATOM 832 C CA . GLU A 1 101 ? 3.638 0.771 8.552 1.00 69.56 101 GLU A CA 1
ATOM 833 C C . GLU A 1 101 ? 3.792 -0.056 9.841 1.00 69.56 101 GLU A C 1
ATOM 835 O O . GLU A 1 101 ? 2.849 -0.175 10.627 1.00 69.56 101 GLU A O 1
ATOM 840 N N . LEU A 1 102 ? 4.986 -0.606 10.090 1.00 69.19 102 LEU A N 1
ATOM 841 C CA . LEU A 1 102 ? 5.279 -1.354 11.317 1.00 69.19 102 LEU A CA 1
ATOM 842 C C . LEU A 1 102 ? 5.183 -0.471 12.565 1.00 69.19 102 LEU A C 1
ATOM 844 O O . LEU A 1 102 ? 4.633 -0.907 13.578 1.00 69.19 102 LEU A O 1
ATOM 848 N N . SER A 1 103 ? 5.684 0.762 12.491 1.00 71.06 103 SER A N 1
ATOM 849 C CA . SER A 1 103 ? 5.570 1.735 13.581 1.00 71.06 103 SER A CA 1
ATOM 850 C C . SER A 1 103 ? 4.115 2.152 13.813 1.00 71.06 103 SER A C 1
ATOM 852 O O . SER A 1 103 ? 3.642 2.124 14.947 1.00 71.06 103 SER A O 1
ATOM 854 N N . PHE A 1 104 ? 3.359 2.421 12.745 1.00 70.81 104 PHE A N 1
ATOM 855 C CA . PHE A 1 104 ? 1.956 2.828 12.838 1.00 70.81 104 PHE A CA 1
ATOM 856 C C . PHE A 1 104 ? 1.046 1.717 13.379 1.00 70.81 104 PHE A C 1
ATOM 858 O O . PHE A 1 104 ? 0.127 1.985 14.151 1.00 70.81 104 PHE A O 1
ATOM 865 N N . LYS A 1 105 ? 1.293 0.447 13.021 1.00 68.94 105 LYS A N 1
ATOM 866 C CA . LYS A 1 105 ? 0.545 -0.690 13.590 1.00 68.94 105 LYS A CA 1
ATOM 867 C C . LYS A 1 105 ? 0.724 -0.786 15.103 1.00 68.94 105 LYS A C 1
ATOM 869 O O . LYS A 1 105 ? -0.266 -0.965 15.806 1.00 68.94 105 LYS A O 1
ATOM 874 N N . LYS A 1 106 ? 1.952 -0.599 15.596 1.00 72.81 106 LYS A N 1
ATOM 875 C CA . LYS A 1 106 ? 2.237 -0.582 17.038 1.00 72.81 106 LYS A CA 1
ATOM 876 C C . LYS A 1 106 ? 1.524 0.569 17.746 1.00 72.81 106 LYS A C 1
ATOM 878 O O . LYS A 1 106 ? 0.916 0.355 18.789 1.00 72.81 106 LYS A O 1
ATOM 883 N N . GLU A 1 107 ? 1.553 1.772 17.174 1.00 69.88 107 GLU A N 1
ATOM 884 C CA . GLU A 1 107 ? 0.831 2.925 17.731 1.00 69.88 107 GLU A CA 1
ATOM 885 C C . GLU A 1 107 ? -0.683 2.690 17.755 1.00 69.88 107 GLU A C 1
ATOM 887 O O . GLU A 1 107 ? -1.348 2.961 18.755 1.00 69.88 107 GLU A O 1
ATOM 892 N N . LYS A 1 108 ? -1.239 2.117 16.681 1.00 74.88 108 LYS A N 1
ATOM 893 C CA . LYS A 1 108 ? -2.663 1.784 16.605 1.00 74.88 108 LYS A CA 1
ATOM 894 C C . LYS A 1 108 ? -3.077 0.785 17.689 1.00 74.88 108 LYS A C 1
ATOM 896 O O . LYS A 1 108 ? -4.126 0.978 18.299 1.00 74.88 108 LYS A O 1
ATOM 901 N N . GLU A 1 109 ? -2.278 -0.253 17.933 1.00 74.88 109 GLU A N 1
ATOM 902 C CA . GLU A 1 109 ? -2.528 -1.223 19.009 1.00 74.88 109 GLU A CA 1
ATOM 903 C C . GLU A 1 109 ? -2.532 -0.548 20.385 1.00 74.88 109 GLU A C 1
ATOM 905 O O . GLU A 1 109 ? -3.443 -0.776 21.180 1.00 74.88 109 GLU A O 1
ATOM 910 N N . GLN A 1 110 ? -1.577 0.348 20.653 1.00 77.31 110 GLN A N 1
ATOM 911 C CA . GLN A 1 110 ? -1.547 1.108 21.907 1.00 77.31 110 GLN A CA 1
ATOM 912 C C . GLN A 1 110 ? -2.792 1.988 22.077 1.00 77.31 110 GLN A C 1
ATOM 914 O O . GLN A 1 110 ? -3.387 2.020 23.154 1.00 77.31 110 GLN A O 1
ATOM 919 N N . ILE A 1 111 ? -3.227 2.665 21.012 1.00 78.88 111 ILE A N 1
ATOM 920 C CA . ILE A 1 111 ? -4.437 3.494 21.036 1.00 78.88 111 ILE A CA 1
ATOM 921 C C . ILE A 1 111 ? -5.688 2.636 21.262 1.00 78.88 111 ILE A C 1
ATOM 923 O O . ILE A 1 111 ? -6.551 3.024 22.049 1.00 78.88 111 ILE A O 1
ATOM 927 N N . GLU A 1 112 ? -5.802 1.468 20.623 1.00 81.25 112 GLU A N 1
ATOM 928 C CA . GLU A 1 112 ? -6.930 0.552 20.844 1.00 81.25 112 GLU A CA 1
ATOM 929 C C . GLU A 1 112 ? -6.996 0.073 22.298 1.00 81.25 112 GLU A C 1
ATOM 931 O O . GLU A 1 112 ? -8.080 0.082 22.881 1.00 81.25 112 GLU A O 1
ATOM 936 N N . ILE A 1 113 ? -5.852 -0.243 22.913 1.00 88.38 113 ILE A N 1
ATOM 937 C CA . ILE A 1 113 ? -5.776 -0.601 24.337 1.00 88.38 113 ILE A CA 1
ATOM 938 C C . ILE A 1 113 ? -6.262 0.559 25.219 1.00 88.38 113 ILE A C 1
ATOM 940 O O . ILE A 1 113 ? -7.065 0.351 26.130 1.00 88.38 113 ILE A O 1
ATOM 944 N N . VAL A 1 114 ? -5.823 1.791 24.939 1.00 88.81 114 VAL A N 1
ATOM 945 C CA . VAL A 1 114 ? -6.252 2.981 25.696 1.00 88.81 114 VAL A CA 1
ATOM 946 C C . VAL A 1 114 ? -7.754 3.231 25.539 1.00 88.81 114 VAL A C 1
ATOM 948 O O . VAL A 1 114 ? -8.433 3.548 26.518 1.00 88.81 114 VAL A O 1
ATOM 951 N N . ILE A 1 115 ? -8.297 3.064 24.331 1.00 88.50 115 ILE A N 1
ATOM 952 C CA . ILE A 1 115 ? -9.732 3.211 24.067 1.00 88.50 115 ILE A CA 1
ATOM 953 C C . ILE A 1 115 ? -10.532 2.137 24.810 1.00 88.50 115 ILE A C 1
ATOM 955 O O . ILE A 1 115 ? -11.551 2.467 25.416 1.00 88.50 115 ILE A O 1
ATOM 959 N N . ASP A 1 116 ? -10.093 0.877 24.787 1.00 91.12 116 ASP A N 1
ATOM 960 C CA . ASP A 1 116 ? -10.772 -0.215 25.495 1.00 91.12 116 ASP A CA 1
ATOM 961 C C . ASP A 1 116 ? -10.787 0.024 27.009 1.00 91.12 116 ASP A C 1
ATOM 963 O O . ASP A 1 116 ? -11.831 -0.070 27.658 1.00 91.12 116 ASP A O 1
ATOM 967 N N . TYR A 1 117 ? -9.651 0.453 27.562 1.00 90.56 117 TYR A N 1
ATOM 968 C CA . TYR A 1 117 ? -9.553 0.839 28.964 1.00 90.56 117 TYR A CA 1
ATOM 969 C C . TYR A 1 117 ? -10.515 1.984 29.316 1.00 90.56 117 TYR A C 1
ATOM 971 O O . TYR A 1 117 ? -11.238 1.916 30.310 1.00 90.56 117 TYR A O 1
ATOM 979 N N . LYS A 1 118 ? -10.586 3.026 28.478 1.00 89.69 118 LYS A N 1
ATOM 980 C CA . LYS A 1 118 ? -11.509 4.151 28.689 1.00 89.69 118 LYS A CA 1
ATOM 981 C C . LYS A 1 118 ? -12.978 3.748 28.563 1.00 89.69 118 LYS A C 1
ATOM 983 O O 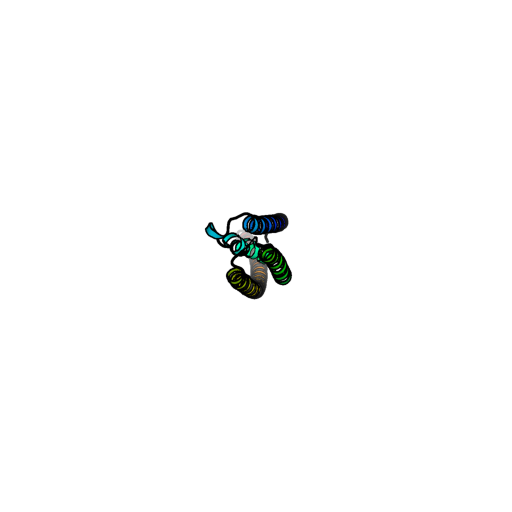. LYS A 1 118 ? -13.797 4.264 29.318 1.00 89.69 118 LYS A O 1
ATOM 988 N N . LYS A 1 119 ? -13.321 2.814 27.672 1.00 91.56 119 LYS A N 1
ATOM 989 C CA . LYS A 1 119 ? -14.682 2.263 27.573 1.00 91.56 119 LYS A CA 1
ATOM 990 C C . LYS A 1 119 ? -15.093 1.541 28.854 1.00 91.56 119 LYS A C 1
ATOM 992 O O . LYS A 1 119 ? -16.171 1.825 29.363 1.00 91.56 119 LYS A O 1
ATOM 997 N N . LYS A 1 120 ? -14.214 0.699 29.407 1.00 92.19 120 LYS A N 1
ATOM 998 C CA . LYS A 1 120 ? -14.451 0.020 30.692 1.00 92.19 120 LYS A CA 1
ATOM 999 C C . LYS A 1 120 ? -14.679 1.012 31.832 1.00 92.19 120 LYS A C 1
ATOM 1001 O O . LYS A 1 120 ? -15.655 0.878 32.558 1.00 92.19 120 LYS A O 1
ATOM 1006 N N . GLN A 1 121 ? -13.858 2.063 31.927 1.00 91.44 121 GLN A N 1
ATOM 1007 C CA . GLN A 1 121 ? -14.065 3.121 32.928 1.00 91.44 121 GLN A CA 1
ATOM 1008 C C . GLN A 1 121 ? -15.429 3.812 32.783 1.00 91.44 121 GLN A C 1
ATOM 1010 O O . GLN A 1 121 ? -16.089 4.091 33.780 1.00 91.44 121 GLN A O 1
ATOM 1015 N N . ILE A 1 122 ? -15.868 4.100 31.554 1.00 91.75 122 ILE A N 1
ATOM 1016 C CA . ILE A 1 122 ? -17.183 4.715 31.311 1.00 91.75 122 ILE A CA 1
ATOM 1017 C C . ILE A 1 122 ? -18.313 3.781 31.753 1.00 91.75 122 ILE A C 1
ATOM 1019 O O . ILE A 1 122 ? -19.299 4.246 32.321 1.00 91.75 122 ILE A O 1
ATOM 1023 N N . GLU A 1 123 ? -18.179 2.482 31.500 1.00 92.88 123 GLU A N 1
ATOM 1024 C CA . GLU A 1 123 ? -19.166 1.476 31.892 1.00 92.88 123 GLU A CA 1
ATOM 1025 C C . GLU A 1 123 ? -19.251 1.326 33.419 1.00 92.88 123 GLU A C 1
ATOM 1027 O O . GLU A 1 123 ? -20.346 1.346 33.979 1.00 92.88 123 GLU A O 1
ATOM 1032 N N . GLU A 1 124 ? -18.111 1.316 34.114 1.00 93.44 124 GLU A N 1
ATOM 1033 C CA . GLU A 1 124 ? -18.060 1.347 35.581 1.00 93.44 124 GLU A CA 1
ATOM 1034 C C . GLU A 1 124 ? -18.703 2.614 36.164 1.00 93.44 124 GLU A C 1
ATOM 1036 O O . GLU A 1 124 ? -19.482 2.537 37.117 1.00 93.44 124 GLU A O 1
ATOM 1041 N N . ILE A 1 125 ? -18.415 3.785 35.585 1.00 92.25 125 ILE A N 1
ATOM 1042 C CA . ILE A 1 125 ? -19.008 5.055 36.022 1.00 92.25 125 ILE A CA 1
ATOM 1043 C C . ILE A 1 125 ? -20.522 5.050 35.793 1.00 92.25 125 ILE A C 1
ATOM 1045 O O . ILE A 1 125 ? -21.260 5.468 36.684 1.00 92.25 125 ILE A O 1
ATOM 1049 N N . LYS A 1 126 ? -20.997 4.552 34.644 1.00 92.75 126 LYS A N 1
ATOM 1050 C CA . LYS A 1 126 ? -22.435 4.407 34.370 1.00 92.75 126 LYS A CA 1
ATOM 1051 C C . LYS A 1 126 ? -23.121 3.534 35.411 1.00 92.75 126 LYS A C 1
ATOM 1053 O O . LYS A 1 126 ? -24.082 3.987 36.019 1.00 92.75 126 LYS A O 1
ATOM 1058 N N . ASN A 1 127 ? -22.574 2.350 35.683 1.00 92.56 127 ASN A N 1
ATOM 1059 C CA . ASN A 1 127 ? -23.128 1.450 36.694 1.00 92.56 127 ASN A CA 1
ATOM 1060 C C . ASN A 1 127 ? -23.191 2.120 38.074 1.00 92.56 127 ASN A C 1
ATOM 1062 O O . ASN A 1 127 ? -24.154 1.951 38.818 1.00 92.56 127 ASN A O 1
ATOM 1066 N N . ARG A 1 128 ? -22.179 2.925 38.419 1.00 92.31 128 ARG A N 1
ATOM 1067 C CA . ARG A 1 128 ? -22.161 3.661 39.686 1.00 92.31 128 ARG A CA 1
ATOM 1068 C C . ARG A 1 128 ? -23.206 4.777 39.736 1.00 92.31 128 ARG A C 1
ATOM 1070 O O . ARG A 1 128 ? -23.818 4.960 40.782 1.00 92.31 128 ARG A O 1
ATOM 1077 N N . ILE A 1 129 ? -23.423 5.496 38.634 1.00 92.19 129 ILE A 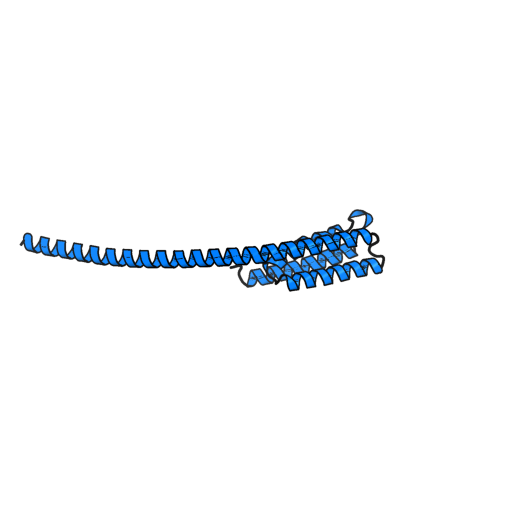N 1
ATOM 1078 C CA . ILE A 1 129 ? -24.489 6.504 38.518 1.00 92.19 129 ILE A CA 1
ATOM 1079 C C . ILE A 1 129 ? -25.863 5.845 38.652 1.00 92.19 129 ILE A C 1
ATOM 1081 O O . ILE A 1 129 ? -26.706 6.351 39.387 1.00 92.19 129 ILE A O 1
ATOM 1085 N N . ASP A 1 130 ? -26.079 4.708 37.994 1.00 93.12 130 ASP A N 1
ATOM 1086 C CA . ASP A 1 130 ? -27.353 3.993 38.055 1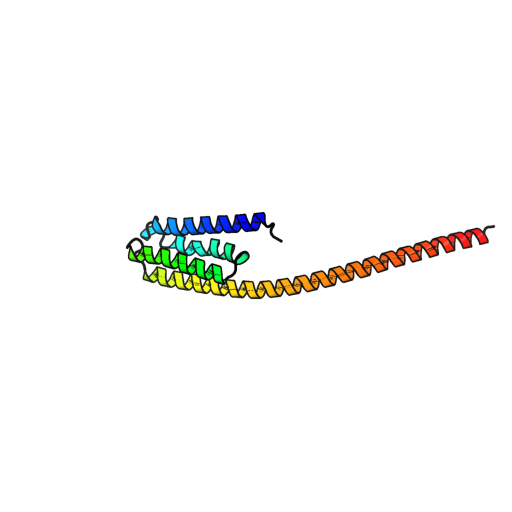.00 93.12 130 ASP A CA 1
ATOM 1087 C C . ASP A 1 130 ? -27.653 3.511 39.481 1.00 93.12 130 ASP A C 1
ATOM 1089 O O . ASP A 1 130 ? -28.760 3.716 39.980 1.00 93.12 130 ASP A O 1
ATOM 1093 N N . ASN A 1 131 ? -26.649 2.984 40.189 1.00 92.69 131 ASN A N 1
ATOM 1094 C CA . ASN A 1 131 ? -26.785 2.613 41.600 1.00 92.69 131 ASN A CA 1
ATOM 1095 C C . ASN A 1 131 ? -27.119 3.818 42.494 1.00 92.69 131 ASN A C 1
ATOM 1097 O O . ASN A 1 131 ? -28.023 3.731 43.322 1.00 92.69 131 ASN A O 1
ATOM 1101 N N . LEU A 1 132 ? -26.436 4.952 42.301 1.00 92.31 132 LEU A N 1
ATOM 1102 C CA . LEU A 1 132 ? -26.712 6.180 43.055 1.00 92.31 132 LEU A CA 1
ATOM 1103 C C . LEU A 1 132 ? -28.120 6.726 42.775 1.00 92.31 132 LEU A C 1
ATOM 1105 O O . LEU A 1 132 ? -28.777 7.225 43.685 1.00 92.31 132 LEU A O 1
ATOM 1109 N N . ASN A 1 133 ? -28.613 6.610 41.540 1.00 91.50 133 ASN A N 1
ATOM 1110 C CA . ASN A 1 133 ? -29.981 6.999 41.196 1.00 91.50 133 ASN A CA 1
ATOM 1111 C C . ASN A 1 133 ? -31.020 6.108 41.890 1.00 91.50 133 ASN A C 1
ATOM 1113 O O . ASN A 1 133 ? -32.041 6.613 42.357 1.00 91.50 133 ASN A O 1
ATOM 1117 N N . ILE A 1 134 ? -30.772 4.798 41.981 1.00 92.38 134 ILE A N 1
ATOM 1118 C CA . ILE A 1 134 ? -31.645 3.870 42.715 1.00 92.38 134 ILE A CA 1
ATOM 1119 C C . ILE A 1 134 ? -31.685 4.245 44.199 1.00 92.38 134 ILE A C 1
ATOM 1121 O O . ILE A 1 134 ? -32.770 4.385 44.762 1.00 92.38 134 ILE A O 1
ATOM 1125 N N . GLU A 1 135 ? -30.522 4.463 44.812 1.00 92.00 135 GLU A N 1
ATOM 1126 C CA . GLU A 1 135 ? -30.411 4.846 46.223 1.00 92.00 135 GLU A CA 1
ATOM 1127 C C . GLU A 1 135 ? -31.099 6.191 46.501 1.00 92.00 135 GLU A C 1
ATOM 1129 O O . GLU A 1 135 ? -31.892 6.307 47.434 1.00 92.00 135 GLU A O 1
ATOM 1134 N N . SER A 1 136 ? -30.896 7.187 45.633 1.00 89.94 136 SER A N 1
ATOM 1135 C CA . SER A 1 136 ? -31.569 8.483 45.742 1.00 89.94 136 SER A CA 1
ATOM 1136 C C . SER A 1 136 ? -33.092 8.360 45.652 1.00 89.94 136 SER A C 1
ATOM 1138 O O . SER A 1 136 ? -33.802 9.070 46.362 1.00 89.94 136 SER A O 1
ATOM 1140 N N . ASN A 1 137 ? -33.611 7.488 44.784 1.00 90.06 137 ASN A N 1
ATOM 1141 C CA . ASN A 1 137 ? -35.053 7.274 44.664 1.00 90.06 137 ASN A CA 1
ATOM 1142 C C . ASN A 1 137 ? -35.630 6.581 45.905 1.00 90.06 137 ASN A C 1
ATOM 1144 O O . ASN A 1 137 ? -36.704 6.969 46.361 1.00 90.06 137 ASN A O 1
ATOM 1148 N N . LEU A 1 138 ? -34.914 5.607 46.475 1.00 91.38 138 LEU A N 1
ATOM 1149 C CA . LEU A 1 138 ? -35.313 4.951 47.725 1.00 91.38 138 LEU A CA 1
ATOM 1150 C C . LEU A 1 138 ? -35.378 5.953 48.883 1.00 91.38 138 LEU A C 1
ATOM 1152 O O . LEU A 1 138 ? -36.400 6.034 49.560 1.00 91.38 138 LEU A O 1
ATOM 1156 N N . LEU A 1 139 ? -34.345 6.783 49.043 1.00 90.25 139 LEU A N 1
ATOM 1157 C CA . LEU A 1 139 ? -34.313 7.823 50.076 1.00 90.25 139 LEU A CA 1
ATOM 1158 C C . LEU A 1 139 ? -35.446 8.848 49.908 1.00 90.25 139 LEU A C 1
ATOM 1160 O O . LEU A 1 139 ? -36.034 9.295 50.891 1.00 90.25 139 LEU A O 1
ATOM 1164 N N . LEU A 1 140 ? -35.795 9.220 48.672 1.00 91.06 140 LEU A N 1
ATOM 1165 C CA . LEU A 1 140 ? -36.925 10.120 48.413 1.00 91.06 140 LEU A CA 1
ATOM 1166 C C . LEU A 1 140 ? -38.274 9.500 48.800 1.00 91.06 140 LEU A C 1
ATOM 1168 O O . LEU A 1 140 ? -39.143 10.214 49.306 1.00 91.06 140 LEU A O 1
ATOM 1172 N N . GLU A 1 141 ? -38.462 8.201 48.567 1.00 90.88 141 GLU A N 1
ATOM 1173 C CA . GLU A 1 141 ? -39.666 7.487 49.001 1.00 90.88 141 GLU A CA 1
ATOM 1174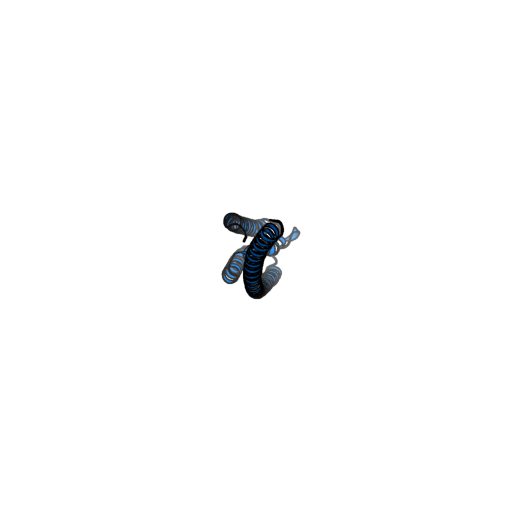 C C . GLU A 1 141 ? -39.732 7.374 50.532 1.00 90.88 141 GLU A C 1
ATOM 1176 O O . GLU A 1 141 ? -40.782 7.671 51.102 1.00 90.88 141 GLU A O 1
ATOM 1181 N N . GLU A 1 142 ? -38.618 7.079 51.212 1.00 90.81 142 GLU A N 1
ATOM 1182 C CA . GLU A 1 142 ? -38.544 7.088 52.684 1.00 90.81 142 GLU A CA 1
ATOM 1183 C C . GLU A 1 142 ? -38.867 8.468 53.282 1.00 90.81 142 GLU A C 1
ATOM 1185 O O . GLU A 1 142 ? -39.616 8.589 54.251 1.00 90.81 142 GLU A O 1
ATOM 1190 N N . ILE A 1 143 ? -38.367 9.551 52.681 1.00 90.31 143 ILE A N 1
ATOM 1191 C CA . ILE A 1 143 ? -38.701 10.910 53.129 1.00 90.31 143 ILE A CA 1
ATOM 1192 C C . ILE A 1 143 ? -40.200 11.189 52.950 1.00 90.31 143 ILE A C 1
ATOM 1194 O O . ILE A 1 143 ? -40.820 11.821 53.811 1.00 90.31 143 ILE A O 1
ATOM 1198 N N . LYS A 1 144 ? -40.812 10.734 51.847 1.00 90.31 144 LYS A N 1
ATOM 1199 C CA . LYS A 1 144 ? -42.259 10.896 51.625 1.00 90.31 144 LYS A CA 1
ATOM 1200 C C . LYS A 1 144 ? -43.082 10.119 52.647 1.00 90.31 144 LYS A C 1
ATOM 1202 O O . LYS A 1 144 ? -44.080 10.664 53.122 1.00 90.31 144 LYS A O 1
ATOM 1207 N N . THR A 1 145 ? -42.706 8.881 52.971 1.00 89.88 145 THR A N 1
ATOM 1208 C CA . THR A 1 145 ? -43.430 8.066 53.958 1.00 89.88 145 THR A CA 1
ATOM 1209 C C . THR A 1 145 ? -43.336 8.686 55.347 1.00 89.88 145 THR A C 1
ATOM 1211 O O . THR A 1 145 ? -44.380 8.944 55.943 1.00 89.88 145 THR A O 1
ATOM 1214 N N . ILE A 1 146 ? -42.135 9.061 55.800 1.00 89.81 146 ILE A N 1
ATOM 1215 C CA . ILE A 1 146 ? -41.927 9.744 57.090 1.00 89.81 146 ILE A CA 1
ATOM 1216 C C . ILE A 1 146 ? -42.726 11.049 57.154 1.00 89.81 146 ILE A C 1
ATOM 1218 O O . ILE A 1 146 ? -43.399 11.336 58.144 1.00 89.81 146 ILE A O 1
ATOM 1222 N N . ARG A 1 147 ? -42.705 11.853 56.082 1.00 88.19 147 ARG A N 1
ATOM 1223 C CA . ARG A 1 147 ? -43.485 13.096 56.028 1.00 88.19 147 ARG A CA 1
ATOM 1224 C C . ARG A 1 147 ? -44.978 12.826 56.199 1.00 88.19 147 ARG A C 1
ATOM 1226 O O . ARG A 1 147 ? -45.639 13.590 56.897 1.00 88.19 147 ARG A O 1
ATOM 1233 N N . LYS A 1 148 ? -45.500 11.769 55.570 1.00 86.12 148 LYS A N 1
ATOM 1234 C CA . LYS A 1 148 ? -46.910 11.370 55.649 1.00 86.12 148 LYS A CA 1
ATOM 1235 C C . LYS A 1 148 ? -47.290 10.862 57.043 1.00 86.12 148 LYS A C 1
ATOM 1237 O O . LYS A 1 148 ? -48.388 11.154 57.496 1.00 86.12 148 LYS A O 1
ATOM 1242 N N . GLU A 1 149 ? -46.391 10.156 57.726 1.00 85.75 149 GLU A N 1
ATOM 1243 C CA . GLU A 1 149 ? -46.577 9.740 59.124 1.00 85.75 149 GLU A CA 1
ATOM 1244 C C . GLU A 1 149 ? -46.594 10.930 60.089 1.00 85.75 149 GLU A C 1
ATOM 1246 O O . GLU A 1 149 ? -47.398 10.944 61.007 1.00 85.75 149 GLU A O 1
ATOM 1251 N N . LEU A 1 150 ? -45.766 11.953 59.855 1.00 83.56 150 LEU A N 1
ATOM 1252 C CA . LEU A 1 150 ? -45.711 13.166 60.685 1.00 83.56 150 LEU A CA 1
ATOM 1253 C C . LEU A 1 150 ? -46.873 14.150 60.459 1.00 83.56 150 LEU A C 1
ATOM 1255 O O . LEU A 1 150 ? -47.038 15.075 61.251 1.00 83.56 150 LEU A O 1
ATOM 1259 N N . THR A 1 151 ? -47.618 14.027 59.353 1.00 76.69 151 THR A N 1
ATOM 1260 C CA . THR A 1 151 ? -48.765 14.908 59.040 1.00 76.69 151 THR A CA 1
ATOM 1261 C C . THR A 1 151 ? -50.133 14.287 59.329 1.00 76.69 151 THR A C 1
ATOM 1263 O O . THR A 1 151 ? -51.134 14.989 59.183 1.00 76.69 151 THR A O 1
ATOM 1266 N N . ASN A 1 152 ? -50.176 13.019 59.746 1.00 54.00 152 ASN A N 1
ATOM 1267 C CA . ASN A 1 152 ? -51.359 12.349 60.300 1.00 54.00 152 ASN A CA 1
ATOM 1268 C C . ASN A 1 152 ? -51.325 12.374 61.831 1.00 54.00 152 ASN A C 1
ATOM 1270 O O . ASN A 1 152 ? -52.426 12.351 62.421 1.00 54.00 152 ASN A O 1
#

Foldseek 3Di:
DPDPVNLVVLLVVLVVLLVVLLVCQQPDDCVVCNSVSVLVNLVSLLSVLVRDQLVVSLVVLVVSLVSSVVCVVVVSHPPVVVSVVSSVVSNVVSVVSNVVVVVVVVVVVVVVVVVVVVVVVVVVVVVVVVVVVVVVVVVVVVVVVVVVVVVD

Secondary structure (DSSP, 8-state):
---HHHHHHHHHHHHHHHHHHHHHHHHS-HHHHTTHHHHTTHHHHHHHHTTS-HHHHHHHHHHHHHHHHHHHHTTS---HHHHHHHHHHHHHHHHHHHHHHHHHHHHHHHHHHHHHHHHHHHHHHHHHHHHHHHHHHHHHHHHHHHHHHHH-